Protein AF-A0A317H183-F1 (afdb_monomer_lite)

Secondary structure (DSSP, 8-state):
----EE------TTS-STHHHHHHHHHHHHHHHHT-EE--S---SBPPPBTTB-TTSB-TT-SB-TTSSSBS-HHHHHHHHHHHSPP-

Structure (mmCIF, N/CA/C/O backbone):
data_AF-A0A317H183-F1
#
_entry.id   AF-A0A317H183-F1
#
loop_
_atom_site.group_PDB
_atom_site.id
_atom_site.typ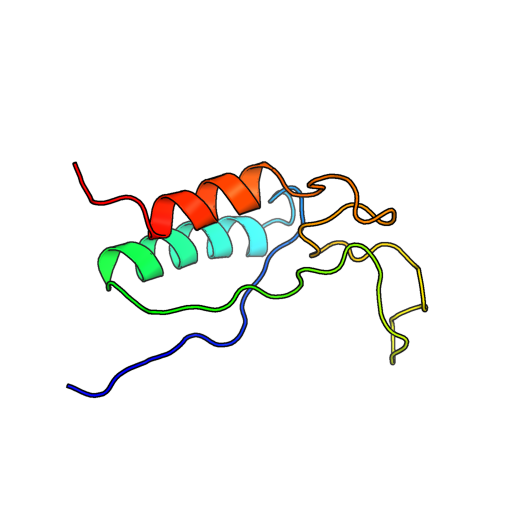e_symbol
_atom_site.label_atom_id
_atom_site.label_alt_id
_atom_site.label_comp_id
_atom_site.label_asym_id
_atom_site.label_entity_id
_atom_site.label_seq_id
_atom_site.pdbx_PDB_ins_code
_atom_site.Cartn_x
_atom_site.Cartn_y
_atom_site.Cartn_z
_atom_site.occupancy
_atom_site.B_iso_or_equiv
_atom_site.auth_seq_id
_atom_site.auth_comp_id
_atom_site.auth_asym_id
_atom_site.auth_atom_id
_atom_site.pdbx_PDB_model_num
ATOM 1 N N . PRO A 1 1 ? -25.191 4.655 15.260 1.00 78.25 1 PRO A N 1
ATOM 2 C CA . PRO A 1 1 ? -23.887 4.427 14.588 1.00 78.25 1 PRO A CA 1
ATOM 3 C C . PRO A 1 1 ? -24.097 3.682 13.264 1.00 78.25 1 PRO A C 1
ATOM 5 O O . PRO A 1 1 ? -24.905 2.760 13.234 1.00 78.25 1 PRO A O 1
ATOM 8 N N . VAL A 1 2 ? -23.417 4.100 12.193 1.00 90.88 2 VAL A N 1
ATOM 9 C CA . VAL A 1 2 ? -23.449 3.431 10.879 1.00 90.88 2 VAL A CA 1
ATOM 10 C C . VAL A 1 2 ? -22.042 2.895 10.602 1.00 90.88 2 VAL A C 1
ATOM 12 O O . VAL A 1 2 ? -21.090 3.651 10.805 1.00 90.88 2 VAL A O 1
ATOM 15 N N . PRO A 1 3 ? -21.879 1.624 10.196 1.00 91.75 3 PRO A N 1
ATOM 16 C CA . PRO A 1 3 ? -20.565 1.091 9.856 1.00 91.75 3 PRO A CA 1
ATOM 17 C C . PRO A 1 3 ? -20.010 1.803 8.617 1.00 91.75 3 PRO A C 1
ATOM 19 O O . PRO A 1 3 ? -20.719 1.971 7.624 1.00 91.75 3 PRO A O 1
ATOM 22 N N . LEU A 1 4 ? -18.743 2.212 8.681 1.00 94.62 4 LEU A N 1
ATOM 23 C CA . LEU A 1 4 ? -18.015 2.816 7.568 1.00 94.62 4 LEU A CA 1
ATOM 24 C C . LEU A 1 4 ? -16.859 1.900 7.167 1.00 94.62 4 LEU A C 1
ATOM 26 O O . LEU A 1 4 ? -16.110 1.436 8.025 1.00 94.62 4 LEU A O 1
ATOM 30 N N . TRP A 1 5 ? -16.705 1.693 5.861 1.00 96.44 5 TRP A N 1
ATOM 31 C CA . TRP A 1 5 ? -15.560 1.020 5.263 1.00 96.44 5 TRP A CA 1
ATOM 32 C C . TRP A 1 5 ? -14.897 1.967 4.262 1.00 96.44 5 TRP A C 1
ATOM 34 O O . TRP A 1 5 ? -15.524 2.398 3.294 1.00 96.44 5 TRP A O 1
ATOM 44 N N . VAL A 1 6 ? -13.625 2.293 4.496 1.00 97.56 6 VAL A N 1
ATOM 45 C CA . VAL A 1 6 ? -12.781 2.962 3.499 1.00 97.56 6 VAL A CA 1
ATOM 46 C C . VAL A 1 6 ? -12.324 1.927 2.472 1.00 97.56 6 VAL A C 1
ATOM 48 O O . VAL A 1 6 ? -11.426 1.136 2.751 1.00 97.56 6 VAL A O 1
ATOM 51 N N . GLY A 1 7 ? -12.983 1.897 1.312 1.00 97.56 7 GLY A N 1
ATOM 52 C CA . GLY A 1 7 ? -12.775 0.853 0.303 1.00 97.56 7 GLY A CA 1
ATOM 53 C C . GLY A 1 7 ? -11.406 0.892 -0.377 1.00 97.56 7 GLY A C 1
ATOM 54 O O . GLY A 1 7 ? -10.831 -0.163 -0.625 1.00 97.56 7 GLY A O 1
ATOM 55 N N . GLU A 1 8 ? -10.886 2.090 -0.653 1.00 97.56 8 GLU A N 1
ATOM 56 C CA . GLU A 1 8 ? -9.629 2.277 -1.377 1.00 97.56 8 GLU A CA 1
ATOM 57 C C . GLU A 1 8 ? -8.884 3.515 -0.873 1.00 97.56 8 GLU A C 1
ATOM 59 O O . GLU A 1 8 ? -9.458 4.593 -0.707 1.00 97.56 8 GLU A O 1
ATOM 64 N N . PHE A 1 9 ? -7.587 3.344 -0.643 1.00 97.00 9 PHE A N 1
ATOM 65 C CA . PHE A 1 9 ? -6.607 4.393 -0.389 1.00 97.00 9 PHE A CA 1
ATOM 66 C C . PHE A 1 9 ? -5.211 3.812 -0.642 1.00 97.00 9 PHE A C 1
ATOM 68 O O . PHE A 1 9 ? -5.015 2.600 -0.532 1.00 97.00 9 PHE A O 1
ATOM 75 N N . GLY A 1 10 ? -4.243 4.672 -0.944 1.00 95.56 10 GLY A N 1
ATOM 76 C CA . GLY A 1 10 ? -2.880 4.257 -1.249 1.00 95.56 10 GLY A CA 1
ATOM 77 C C . GLY A 1 10 ? -1.935 5.443 -1.362 1.00 95.56 10 GLY A C 1
ATOM 78 O O . GLY A 1 10 ? -2.362 6.594 -1.345 1.00 95.56 10 GLY A O 1
ATOM 79 N N . ALA A 1 11 ? -0.644 5.151 -1.457 1.00 95.94 11 ALA A N 1
ATOM 80 C CA . ALA A 1 11 ? 0.419 6.130 -1.659 1.00 95.94 11 ALA A CA 1
ATOM 81 C C . ALA A 1 11 ? 1.567 5.469 -2.427 1.00 95.94 11 ALA A C 1
ATOM 83 O O . ALA A 1 11 ? 1.601 4.244 -2.554 1.00 95.94 11 ALA A O 1
ATOM 84 N N . CYS A 1 12 ? 2.510 6.266 -2.926 1.00 94.75 12 CYS A N 1
ATOM 85 C CA . CYS A 1 12 ? 3.704 5.732 -3.570 1.00 94.75 12 CYS A CA 1
ATOM 86 C C . CYS A 1 12 ? 4.463 4.762 -2.641 1.00 94.75 12 CYS A C 1
ATOM 88 O O . CYS A 1 12 ? 4.543 4.970 -1.426 1.00 94.75 12 CYS A O 1
ATOM 90 N N . GLN A 1 13 ? 5.087 3.735 -3.222 1.00 95.12 13 GLN A N 1
ATOM 91 C CA . GLN A 1 13 ? 5.780 2.657 -2.496 1.00 95.12 13 GLN A CA 1
ATOM 92 C C . GLN A 1 13 ? 6.799 3.126 -1.442 1.00 95.12 13 GLN A C 1
ATOM 94 O O . GLN A 1 13 ? 7.002 2.462 -0.423 1.00 95.12 13 GLN A O 1
ATOM 99 N N . THR A 1 14 ? 7.459 4.261 -1.684 1.00 94.62 14 THR A N 1
ATOM 100 C CA . THR A 1 14 ? 8.563 4.764 -0.855 1.00 94.62 14 THR A CA 1
ATOM 101 C C . THR A 1 14 ? 8.133 5.764 0.217 1.00 94.62 14 THR A C 1
ATOM 103 O O . THR A 1 14 ? 8.949 6.077 1.086 1.00 94.62 14 THR A O 1
ATOM 106 N N . LEU A 1 15 ? 6.887 6.259 0.162 1.00 94.50 15 LEU A N 1
ATOM 107 C CA . LEU A 1 15 ? 6.388 7.454 0.866 1.00 94.50 15 LEU A CA 1
ATOM 108 C C . LEU A 1 15 ? 7.088 8.775 0.501 1.00 94.50 15 LEU A C 1
ATOM 110 O O . LEU A 1 15 ? 6.736 9.817 1.050 1.00 94.50 15 LEU A O 1
ATOM 114 N N . ASP A 1 16 ? 8.029 8.766 -0.442 1.00 93.38 16 ASP A N 1
ATOM 115 C CA . ASP A 1 16 ? 8.772 9.953 -0.878 1.00 93.38 16 ASP A CA 1
ATOM 116 C C . ASP A 1 16 ? 8.158 10.558 -2.155 1.00 93.38 16 ASP A C 1
ATOM 118 O O . ASP A 1 16 ? 8.797 10.683 -3.195 1.00 93.38 16 ASP A O 1
ATOM 122 N N . CYS A 1 17 ? 6.859 10.865 -2.092 1.00 92.25 17 CYS A N 1
ATOM 123 C CA . CYS A 1 17 ? 6.076 11.495 -3.168 1.00 92.25 17 CYS A CA 1
ATOM 124 C C . CYS A 1 17 ? 5.495 12.850 -2.729 1.00 92.25 17 CYS A C 1
ATOM 126 O O . CYS A 1 17 ? 4.407 13.257 -3.136 1.00 92.25 17 CYS A O 1
ATOM 128 N N . GLY A 1 18 ? 6.220 13.564 -1.864 1.00 92.69 18 GLY A N 1
ATOM 129 C CA . GLY A 1 18 ? 5.817 14.881 -1.377 1.00 92.69 18 GLY A CA 1
ATOM 130 C C . GLY A 1 18 ? 4.554 14.832 -0.512 1.00 92.69 18 GLY A C 1
ATOM 131 O O . GLY A 1 18 ? 4.469 14.064 0.446 1.00 92.69 18 GLY A O 1
ATOM 132 N N . ALA A 1 19 ? 3.573 15.680 -0.833 1.00 95.06 19 ALA A N 1
ATOM 133 C CA . ALA A 1 19 ? 2.372 15.860 -0.015 1.00 95.06 19 ALA A CA 1
ATOM 134 C C . ALA A 1 19 ? 1.534 14.575 0.141 1.00 95.06 19 ALA A C 1
ATOM 136 O O . ALA A 1 19 ? 0.918 14.382 1.188 1.00 95.06 19 ALA A O 1
ATOM 137 N N . GLU A 1 20 ? 1.544 13.681 -0.852 1.00 91.62 20 GLU A N 1
ATOM 138 C CA . GLU A 1 20 ? 0.806 12.409 -0.808 1.00 91.62 20 GLU A CA 1
ATOM 139 C C . GLU A 1 20 ? 1.357 11.458 0.262 1.00 91.62 20 GLU A C 1
ATOM 141 O O . GLU A 1 20 ? 0.591 10.838 1.001 1.00 91.62 20 GLU A O 1
ATOM 146 N N . GLY A 1 21 ? 2.685 11.395 0.408 1.00 95.56 21 GLY A N 1
ATOM 147 C CA . GLY A 1 21 ? 3.329 10.594 1.449 1.00 95.56 21 GLY A CA 1
ATOM 148 C C . GLY A 1 21 ? 2.971 11.090 2.850 1.00 95.56 21 GLY A C 1
ATOM 149 O O . GLY A 1 21 ? 2.607 10.300 3.721 1.00 95.56 21 GLY A O 1
ATOM 150 N N . GLN A 1 22 ? 2.988 12.410 3.057 1.00 96.19 22 GLN A N 1
ATOM 151 C CA . GLN A 1 22 ? 2.602 13.008 4.338 1.00 96.19 22 GLN A CA 1
ATOM 152 C C . GLN A 1 22 ? 1.111 12.817 4.647 1.00 96.19 22 GLN A C 1
ATOM 154 O O . GLN A 1 22 ? 0.752 12.525 5.792 1.00 96.19 22 GLN A O 1
ATOM 159 N N . TRP A 1 23 ? 0.248 12.946 3.637 1.00 97.12 23 TRP A N 1
ATOM 160 C CA . TRP A 1 23 ? -1.177 12.653 3.764 1.00 97.12 23 TRP A CA 1
ATOM 161 C C . TRP A 1 23 ? -1.410 11.209 4.216 1.00 97.12 23 TRP A C 1
ATOM 163 O O . TRP A 1 23 ? -2.194 10.988 5.138 1.00 97.12 23 TRP A O 1
ATOM 173 N N . PHE A 1 24 ? -0.692 10.242 3.638 1.00 97.38 24 PHE A N 1
ATOM 174 C CA . PHE A 1 24 ? -0.845 8.831 3.988 1.00 97.38 24 PHE A CA 1
ATOM 175 C C . PHE A 1 24 ? -0.537 8.564 5.464 1.00 97.38 24 PHE A C 1
ATOM 177 O O . PHE A 1 24 ? -1.287 7.849 6.127 1.00 97.38 24 PHE A O 1
ATOM 184 N N . LEU A 1 25 ? 0.516 9.187 6.007 1.00 97.00 25 LEU A N 1
ATOM 185 C CA . LEU A 1 25 ? 0.866 9.072 7.428 1.00 97.00 25 LEU A CA 1
ATOM 186 C C . LEU A 1 25 ? -0.275 9.550 8.336 1.00 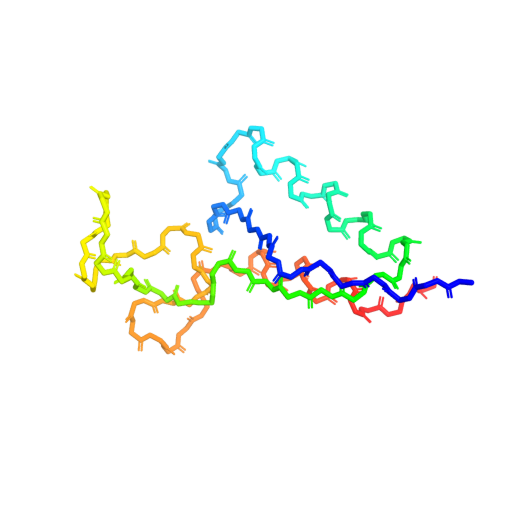97.00 25 LEU A C 1
ATOM 188 O O . LEU A 1 25 ? -0.661 8.848 9.272 1.00 97.00 25 LEU A O 1
ATOM 192 N N . TRP A 1 26 ? -0.844 10.721 8.043 1.00 97.50 26 TRP A N 1
ATOM 193 C CA . TRP A 1 26 ? -1.972 11.255 8.810 1.00 97.50 26 TRP A CA 1
ATOM 194 C C . TRP A 1 26 ? -3.237 10.419 8.636 1.00 97.50 26 TRP A C 1
ATOM 196 O O . TRP A 1 26 ? -3.980 10.216 9.593 1.00 97.50 26 TRP A O 1
ATOM 206 N N . PHE A 1 27 ? -3.481 9.915 7.428 1.00 97.56 27 PHE A N 1
ATOM 207 C CA . PHE A 1 27 ? -4.665 9.122 7.140 1.00 97.56 27 PHE A CA 1
ATOM 208 C C . PHE A 1 27 ? -4.633 7.770 7.859 1.00 97.56 27 PHE A C 1
ATOM 210 O O . PHE A 1 27 ? -5.618 7.387 8.485 1.00 97.56 27 PHE A O 1
ATOM 217 N N . VAL A 1 28 ? -3.486 7.088 7.868 1.00 97.06 28 VAL A N 1
ATOM 218 C CA . VAL A 1 28 ? -3.284 5.851 8.637 1.00 97.06 28 VAL A CA 1
ATOM 219 C C . VAL A 1 28 ? -3.491 6.084 10.138 1.00 97.06 28 VAL A C 1
ATOM 221 O O . VAL A 1 28 ? -4.177 5.298 10.794 1.00 97.06 28 VAL A O 1
ATOM 224 N N . GLN A 1 29 ? -2.962 7.185 10.683 1.00 96.56 29 GLN A N 1
ATOM 225 C CA . GLN A 1 29 ? -3.211 7.566 12.075 1.00 96.56 29 GLN A CA 1
ATOM 226 C C . GLN A 1 29 ? -4.710 7.784 12.340 1.00 96.56 29 GLN A C 1
ATOM 228 O O . GLN A 1 29 ? -5.245 7.271 13.322 1.00 96.56 29 GLN A O 1
ATOM 233 N N . TYR A 1 30 ? -5.405 8.483 11.442 1.00 96.56 30 TYR A N 1
ATOM 234 C CA . TYR A 1 30 ? -6.842 8.724 11.552 1.00 96.56 30 TYR A CA 1
ATOM 235 C C . TYR A 1 30 ? -7.663 7.425 11.535 1.00 96.56 30 TYR A C 1
ATOM 237 O O . TYR A 1 30 ? -8.566 7.268 12.359 1.00 96.56 30 TYR A O 1
ATOM 245 N N . LEU A 1 31 ? -7.341 6.477 10.642 1.00 96.69 31 LEU A N 1
ATOM 246 C CA . LEU A 1 31 ? -8.004 5.166 10.587 1.00 96.69 31 LEU A CA 1
ATOM 247 C C . LEU A 1 31 ? -7.894 4.433 11.928 1.00 96.69 31 LEU A C 1
ATOM 249 O O . LEU A 1 31 ? -8.896 3.916 12.426 1.00 96.69 31 LEU A O 1
ATOM 253 N N . LYS A 1 32 ? -6.703 4.464 12.539 1.00 95.44 32 LYS A N 1
ATOM 254 C CA . LYS A 1 32 ? -6.451 3.874 13.856 1.00 95.44 32 LYS A CA 1
ATOM 255 C C . LYS A 1 32 ? -7.255 4.561 14.958 1.00 95.44 32 LYS A C 1
ATOM 257 O O . LYS A 1 32 ? -7.982 3.904 15.695 1.00 95.44 32 LYS A O 1
ATOM 262 N N . GLU A 1 33 ? -7.160 5.885 15.064 1.00 95.19 33 GLU A N 1
ATOM 263 C CA . GLU A 1 33 ? -7.838 6.665 16.111 1.00 95.19 33 GLU A CA 1
ATOM 264 C C . GLU A 1 33 ? -9.366 6.550 16.053 1.00 95.19 33 GLU A C 1
ATOM 266 O O . GLU A 1 33 ? -10.046 6.668 17.075 1.00 95.19 33 GLU A O 1
ATOM 271 N N . LYS A 1 34 ? -9.921 6.345 14.855 1.00 93.88 34 LYS A N 1
ATOM 272 C CA . LYS A 1 34 ? -11.363 6.187 14.638 1.00 93.88 34 LYS A CA 1
ATOM 273 C C . LYS A 1 34 ? -11.827 4.736 14.584 1.00 93.88 34 LYS A C 1
ATOM 275 O O . LYS A 1 34 ? -13.034 4.526 14.477 1.00 93.88 34 LYS A O 1
ATOM 280 N N . ASN A 1 35 ? -10.913 3.770 14.700 1.00 92.88 35 ASN A N 1
ATOM 281 C CA . ASN A 1 35 ? -11.201 2.340 14.610 1.00 92.88 35 ASN A CA 1
ATOM 282 C C . ASN A 1 35 ? -12.040 1.999 13.359 1.00 92.88 35 ASN A C 1
ATOM 284 O O . ASN A 1 35 ? -13.096 1.369 13.445 1.00 92.88 35 ASN A O 1
ATOM 288 N N . LEU A 1 36 ? -11.615 2.519 12.203 1.00 94.19 36 LEU A N 1
ATOM 289 C CA . LEU A 1 36 ? -12.321 2.349 10.932 1.00 94.19 36 LEU A CA 1
ATOM 290 C C . LEU A 1 36 ? -11.856 1.085 10.214 1.00 94.19 36 LEU A C 1
ATOM 292 O O . LEU A 1 36 ? -10.663 0.814 10.153 1.00 94.19 36 LEU A O 1
ATOM 296 N N . SER A 1 37 ? -12.791 0.356 9.602 1.00 95.69 37 SER A N 1
ATOM 297 C CA . SER A 1 37 ? -12.465 -0.748 8.693 1.00 95.69 37 SER A CA 1
ATOM 298 C C . SER A 1 37 ? -12.014 -0.216 7.331 1.00 95.69 37 SER A C 1
ATOM 300 O O . SER A 1 37 ? -12.529 0.797 6.841 1.00 95.69 37 SER A O 1
ATOM 302 N N . TRP A 1 38 ? -11.064 -0.901 6.696 1.00 96.88 38 TRP A N 1
ATOM 303 C CA . TRP A 1 38 ? -10.392 -0.391 5.503 1.00 96.88 38 TRP A CA 1
ATOM 304 C C . TRP A 1 38 ? -9.961 -1.499 4.531 1.00 96.88 38 TRP A C 1
ATOM 306 O O . TRP A 1 38 ? -9.799 -2.657 4.909 1.00 96.88 38 TRP A O 1
ATOM 316 N N . GLY A 1 39 ? -9.795 -1.128 3.259 1.00 97.00 39 GLY A N 1
ATOM 317 C CA . GLY A 1 39 ? -9.143 -1.913 2.212 1.00 97.00 39 GLY A CA 1
ATOM 318 C C . GLY A 1 39 ? -8.063 -1.070 1.528 1.00 97.00 39 GLY A C 1
ATOM 319 O O . GLY A 1 39 ? -8.286 0.104 1.240 1.00 97.00 39 GLY A O 1
ATOM 320 N N . TYR A 1 40 ? -6.874 -1.640 1.322 1.00 97.19 40 TYR A N 1
ATOM 321 C CA . TYR A 1 40 ? -5.761 -0.940 0.673 1.00 97.19 40 TYR A CA 1
ATOM 322 C C . TYR A 1 40 ? -5.763 -1.183 -0.835 1.00 97.19 40 TYR A C 1
ATOM 324 O O . TYR A 1 40 ? -5.943 -2.320 -1.279 1.00 97.19 40 TYR A O 1
ATOM 332 N N . TRP A 1 41 ? -5.482 -0.136 -1.612 1.00 96.69 41 TRP A N 1
ATOM 333 C CA . TRP A 1 41 ? -5.312 -0.235 -3.055 1.00 96.69 41 TRP A CA 1
ATOM 334 C C . TRP A 1 41 ? -4.088 0.556 -3.540 1.00 96.69 41 TRP A C 1
ATOM 336 O O . TRP A 1 41 ? -3.958 1.728 -3.183 1.00 96.69 41 TRP A O 1
ATOM 346 N N . PRO A 1 42 ? -3.249 -0.013 -4.429 1.00 95.56 42 PRO A N 1
ATOM 347 C CA . PRO A 1 42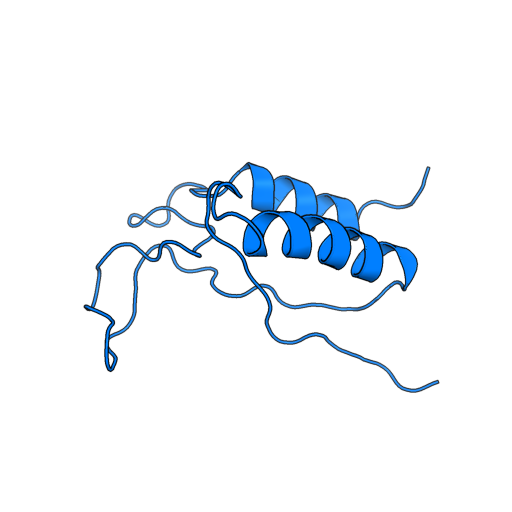 ? -3.313 -1.362 -5.006 1.00 95.56 42 PRO A CA 1
ATOM 348 C C . PRO A 1 42 ? -2.453 -2.411 -4.275 1.00 95.56 42 PRO A C 1
ATO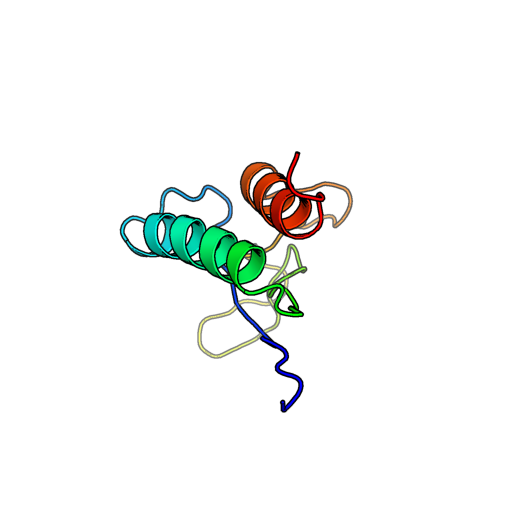M 350 O O . PRO A 1 42 ? -1.363 -2.137 -3.782 1.00 95.56 42 PRO A O 1
ATOM 353 N N . LEU A 1 43 ? -2.903 -3.672 -4.279 1.00 96.88 43 LEU A N 1
ATOM 354 C CA . LEU A 1 43 ? -2.075 -4.810 -3.845 1.00 96.88 43 LEU A CA 1
ATOM 355 C C . LEU A 1 43 ? -1.015 -5.180 -4.897 1.00 96.88 43 LEU A C 1
ATOM 357 O O . LEU A 1 43 ? 0.114 -5.523 -4.549 1.00 96.88 43 LEU A O 1
ATOM 361 N N . ASN A 1 44 ? -1.398 -5.144 -6.173 1.00 97.50 44 ASN A N 1
ATOM 362 C CA . ASN A 1 44 ? -0.632 -5.684 -7.293 1.00 97.50 44 ASN A CA 1
ATOM 363 C C . ASN A 1 44 ? 0.755 -5.053 -7.436 1.00 97.50 44 ASN A C 1
ATOM 365 O O . ASN A 1 44 ? 0.895 -3.850 -7.261 1.00 97.50 44 ASN A O 1
ATOM 369 N N . GLY A 1 45 ? 1.744 -5.851 -7.850 1.00 97.50 45 GLY A N 1
ATOM 370 C CA . GLY A 1 45 ? 3.048 -5.331 -8.270 1.00 97.50 45 GLY A CA 1
ATOM 371 C C . GLY A 1 45 ? 3.095 -4.868 -9.725 1.00 97.50 45 GLY A C 1
ATOM 372 O O . GLY A 1 45 ? 3.997 -4.117 -10.095 1.00 97.50 45 GLY A O 1
ATOM 373 N N . THR A 1 46 ? 2.119 -5.268 -10.545 1.00 98.19 46 THR A N 1
ATOM 374 C CA . THR A 1 46 ? 1.998 -4.835 -11.939 1.00 98.19 46 THR A CA 1
ATOM 375 C C . THR A 1 46 ? 0.664 -4.156 -12.238 1.00 98.19 46 THR A C 1
ATOM 377 O O . THR A 1 46 ? -0.353 -4.366 -11.567 1.00 98.19 46 THR A O 1
ATOM 380 N N . GLN A 1 47 ? 0.678 -3.304 -13.257 1.00 97.75 47 GLN A N 1
ATOM 381 C CA . GLN A 1 47 ? -0.479 -2.561 -13.724 1.00 97.75 47 GLN A CA 1
ATOM 382 C C . GLN A 1 47 ? -1.369 -3.408 -14.646 1.00 97.75 47 GLN A C 1
ATOM 384 O O . GLN A 1 47 ? -0.889 -4.171 -15.485 1.00 97.75 47 GLN A O 1
ATOM 389 N N . SER A 1 48 ? -2.682 -3.179 -14.572 1.00 94.62 48 SER A N 1
ATOM 390 C CA . SER A 1 48 ? -3.617 -3.530 -15.653 1.00 94.62 48 SER A CA 1
ATOM 391 C C . SER A 1 48 ? -3.589 -2.456 -16.749 1.00 94.62 48 SER A C 1
ATOM 393 O O . SER A 1 48 ? -3.313 -1.296 -16.454 1.00 94.62 48 SER A O 1
ATOM 395 N N . SER A 1 49 ? -3.946 -2.794 -17.994 1.00 96.44 49 SER A N 1
ATOM 396 C CA . SER A 1 49 ? -4.068 -1.811 -19.087 1.00 96.44 49 SER A CA 1
ATOM 397 C C . SER A 1 49 ? -5.069 -0.693 -18.767 1.00 96.44 49 SER A C 1
ATOM 399 O O . SER A 1 49 ? -6.135 -0.949 -18.205 1.00 96.44 49 SER A O 1
ATOM 401 N N . GLY A 1 50 ? -4.769 0.541 -19.178 1.00 92.94 50 GLY A N 1
ATOM 402 C CA . GLY A 1 50 ? -5.654 1.695 -19.000 1.00 92.94 50 GLY A CA 1
ATOM 403 C C . GLY A 1 50 ? -5.113 2.954 -19.678 1.00 92.94 50 GLY A C 1
ATOM 404 O O . GLY A 1 50 ? -4.068 2.912 -20.314 1.00 92.94 50 GLY A O 1
ATOM 405 N N . TYR A 1 51 ? -5.809 4.086 -19.524 1.00 87.56 51 TYR A N 1
ATOM 406 C CA . TYR A 1 51 ? -5.517 5.348 -20.229 1.00 87.56 51 TYR A CA 1
ATOM 407 C C . TYR A 1 51 ? -4.043 5.804 -20.151 1.00 87.56 51 TYR A C 1
ATOM 409 O O . TYR A 1 51 ? -3.508 6.319 -21.127 1.00 87.56 51 TYR A O 1
ATOM 417 N N . SER A 1 52 ? -3.376 5.570 -19.018 1.00 92.75 52 SER A N 1
ATOM 418 C CA . SER A 1 52 ? -1.943 5.833 -18.807 1.00 92.75 52 SER A CA 1
ATOM 419 C C . SER A 1 52 ? -1.166 4.604 -18.323 1.00 92.75 52 SER A C 1
ATOM 421 O O . SER A 1 52 ? -0.006 4.727 -17.933 1.00 92.75 52 SER A O 1
ATOM 423 N N . ARG A 1 53 ? -1.815 3.432 -18.301 1.00 94.50 53 ARG A N 1
ATOM 424 C CA . ARG A 1 53 ? -1.277 2.214 -17.691 1.00 94.50 53 ARG A CA 1
ATOM 425 C C . ARG A 1 53 ? -0.914 1.192 -18.753 1.00 94.50 53 ARG A C 1
ATOM 427 O O . ARG A 1 53 ? -1.733 0.858 -19.614 1.00 94.50 53 ARG A O 1
ATOM 434 N N . THR A 1 54 ? 0.291 0.656 -18.637 1.00 97.12 54 THR A N 1
ATOM 435 C CA . THR A 1 54 ? 0.808 -0.383 -19.528 1.00 97.12 54 THR A CA 1
ATOM 436 C C . THR A 1 54 ? 0.718 -1.718 -18.810 1.00 97.12 54 THR A C 1
ATOM 438 O O . THR A 1 54 ? 1.224 -1.856 -17.700 1.00 97.12 54 THR A O 1
ATOM 441 N N . TYR A 1 55 ? 0.072 -2.698 -19.445 1.00 97.00 55 TYR A N 1
ATOM 442 C CA . TYR A 1 55 ? -0.052 -4.047 -18.890 1.00 97.00 55 TYR A CA 1
ATOM 443 C C . TYR A 1 55 ? 1.317 -4.586 -18.465 1.00 97.00 55 TYR A C 1
ATOM 445 O O . TYR A 1 55 ? 2.295 -4.411 -19.193 1.00 97.00 55 TYR A O 1
ATOM 453 N N . ASP A 1 56 ? 1.367 -5.227 -17.300 1.00 97.19 56 ASP A N 1
ATOM 454 C CA . ASP A 1 56 ? 2.562 -5.878 -16.744 1.00 97.19 56 ASP A CA 1
ATOM 455 C C . ASP A 1 56 ? 3.721 -4.931 -16.372 1.00 97.19 56 ASP A C 1
ATOM 457 O O . ASP A 1 56 ? 4.767 -5.359 -15.890 1.00 97.19 56 ASP A O 1
ATOM 461 N N . SER A 1 57 ? 3.545 -3.617 -16.542 1.00 97.50 57 SER A N 1
ATOM 462 C CA . SER A 1 57 ? 4.505 -2.626 -16.045 1.00 97.50 57 SER A CA 1
ATOM 463 C C . SER A 1 57 ? 4.387 -2.465 -14.532 1.00 97.50 57 SER A C 1
ATOM 465 O O . SER A 1 57 ? 3.339 -2.751 -13.960 1.00 97.50 57 SER A O 1
ATOM 467 N N . LEU A 1 58 ? 5.443 -1.968 -13.885 1.00 97.12 58 LEU A N 1
ATOM 468 C CA . LEU A 1 58 ? 5.474 -1.713 -12.441 1.00 97.12 58 LEU A CA 1
ATOM 469 C C . LEU A 1 58 ? 4.271 -0.880 -11.969 1.00 97.12 58 LEU A C 1
ATOM 471 O O . LEU A 1 58 ? 4.043 0.228 -12.456 1.00 97.12 58 LEU A O 1
ATOM 475 N N . GLU A 1 59 ? 3.551 -1.374 -10.967 1.00 96.75 59 GLU A N 1
ATOM 476 C CA . GLU A 1 59 ? 2.566 -0.600 -10.213 1.00 96.75 59 GLU A CA 1
ATOM 477 C C . GLU A 1 59 ? 3.275 0.150 -9.075 1.00 96.75 59 GLU A C 1
ATOM 479 O O . GLU A 1 59 ? 3.621 -0.433 -8.049 1.00 96.75 59 GLU A O 1
ATOM 484 N N . SER A 1 60 ? 3.534 1.448 -9.261 1.00 95.00 60 SER A N 1
ATOM 485 C CA . SER A 1 60 ? 4.342 2.268 -8.341 1.00 95.00 60 SER A CA 1
ATOM 486 C C . SER A 1 60 ? 3.635 2.630 -7.030 1.00 95.00 60 SER A C 1
ATOM 488 O O . SER A 1 60 ? 4.261 3.195 -6.127 1.00 95.00 60 SER A O 1
ATOM 490 N N . PHE A 1 61 ? 2.351 2.291 -6.911 1.00 95.88 61 PHE A N 1
ATOM 491 C CA . PHE A 1 61 ? 1.572 2.359 -5.673 1.00 95.88 61 PHE A CA 1
ATOM 492 C C . PHE A 1 61 ? 1.364 0.965 -5.042 1.00 95.88 61 PHE A C 1
ATOM 494 O O . PHE A 1 61 ? 0.778 0.848 -3.973 1.00 95.88 61 PHE A O 1
ATOM 501 N N . GLY A 1 62 ? 1.844 -0.099 -5.692 1.00 97.06 62 GLY A N 1
ATOM 502 C CA . GLY A 1 62 ? 1.606 -1.494 -5.328 1.00 97.06 62 GLY A CA 1
ATOM 503 C C . GLY A 1 62 ? 2.338 -1.953 -4.075 1.00 97.06 62 GLY A C 1
ATOM 504 O O . GLY A 1 62 ? 3.468 -1.538 -3.830 1.00 97.06 62 GLY A O 1
ATOM 505 N N . LEU A 1 63 ? 1.756 -2.876 -3.306 1.00 98.00 63 LEU A N 1
ATOM 506 C CA . LEU A 1 63 ? 2.449 -3.463 -2.149 1.00 98.00 63 LEU A CA 1
ATOM 507 C C . LEU A 1 63 ? 3.468 -4.540 -2.527 1.00 98.00 63 LEU A C 1
ATOM 509 O O . LEU A 1 63 ? 4.420 -4.763 -1.775 1.00 98.00 63 LEU A O 1
ATOM 513 N N . LEU A 1 64 ? 3.262 -5.223 -3.651 1.00 98.38 64 LEU A N 1
ATOM 514 C CA . LEU A 1 64 ? 4.056 -6.378 -4.067 1.00 98.38 64 LEU A CA 1
ATOM 515 C C . LEU A 1 64 ? 5.070 -6.021 -5.156 1.00 98.38 64 LEU A C 1
ATOM 517 O O . LEU A 1 64 ? 4.904 -5.057 -5.898 1.00 98.38 64 LEU A O 1
ATOM 521 N N . THR A 1 65 ? 6.130 -6.814 -5.261 1.00 98.38 65 THR A N 1
ATOM 522 C CA . THR A 1 65 ? 7.035 -6.801 -6.414 1.00 98.38 65 THR A CA 1
ATOM 523 C C . THR A 1 65 ? 6.334 -7.341 -7.662 1.00 98.38 65 THR A C 1
ATOM 525 O O . THR A 1 65 ? 5.316 -8.026 -7.569 1.00 98.38 65 THR A O 1
ATOM 528 N N . THR A 1 66 ? 6.867 -7.042 -8.849 1.00 98.12 66 THR A N 1
ATOM 529 C CA . THR A 1 66 ? 6.274 -7.467 -10.134 1.00 98.12 66 THR A CA 1
ATOM 530 C C . THR A 1 66 ? 6.247 -8.988 -10.316 1.00 98.12 66 THR A C 1
ATOM 532 O O . THR A 1 66 ? 5.419 -9.496 -11.061 1.00 98.12 66 THR A O 1
ATOM 535 N N . ASP A 1 67 ? 7.116 -9.722 -9.614 1.00 97.50 67 ASP A N 1
ATOM 536 C CA . ASP A 1 67 ? 7.110 -11.190 -9.544 1.00 97.50 67 ASP A CA 1
ATOM 537 C C . ASP A 1 67 ? 6.105 -11.751 -8.519 1.00 97.50 67 ASP A C 1
ATOM 539 O O . ASP A 1 67 ? 5.917 -12.962 -8.447 1.00 97.50 67 ASP A O 1
ATOM 543 N N . TYR A 1 68 ? 5.452 -10.883 -7.735 1.00 97.19 68 TYR A N 1
ATOM 544 C CA . TYR A 1 68 ? 4.515 -11.214 -6.657 1.00 97.19 68 TYR A CA 1
ATOM 545 C C . TYR A 1 68 ? 5.105 -12.058 -5.515 1.00 97.19 68 TYR A C 1
ATOM 547 O O . TYR A 1 68 ? 4.357 -12.592 -4.694 1.00 97.19 68 TYR A O 1
ATOM 555 N N . LEU A 1 69 ? 6.433 -12.165 -5.423 1.00 98.12 69 LEU A N 1
ATOM 556 C CA . LEU A 1 69 ? 7.108 -12.978 -4.406 1.00 98.12 69 LEU A CA 1
ATOM 557 C C . LEU A 1 69 ? 7.495 -12.182 -3.157 1.00 98.12 69 LEU A C 1
ATOM 559 O O . LEU A 1 69 ? 7.698 -12.768 -2.093 1.00 98.12 69 LEU A O 1
ATOM 563 N N . HIS A 1 70 ? 7.593 -10.857 -3.265 1.00 98.25 70 HIS A N 1
ATOM 564 C CA . HIS A 1 70 ? 8.107 -10.003 -2.202 1.00 98.25 70 HIS A CA 1
ATOM 565 C C . HIS A 1 70 ? 7.249 -8.752 -2.002 1.00 98.25 70 HIS A C 1
ATOM 567 O O . HIS A 1 70 ? 6.430 -8.368 -2.836 1.00 98.25 70 HIS A O 1
ATOM 573 N N . ILE A 1 71 ? 7.457 -8.096 -0.861 1.00 98.38 71 ILE A N 1
ATOM 574 C CA . ILE A 1 71 ? 6.875 -6.786 -0.570 1.00 98.38 71 ILE A CA 1
ATOM 575 C C . ILE A 1 71 ? 7.768 -5.715 -1.202 1.00 98.38 71 ILE A C 1
ATOM 577 O O . IL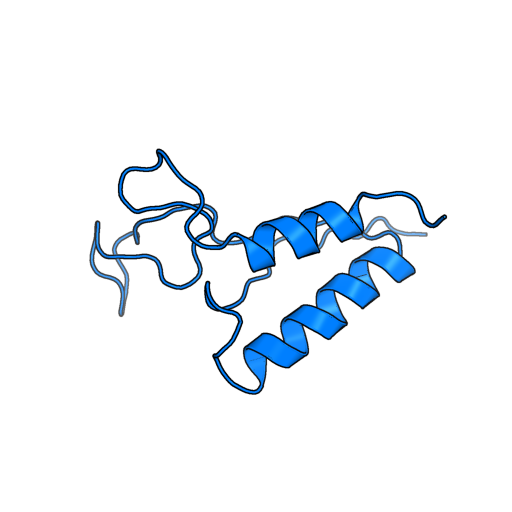E A 1 71 ? 8.935 -5.589 -0.832 1.00 98.38 71 ILE A O 1
ATOM 581 N N . ALA A 1 72 ? 7.208 -4.918 -2.110 1.00 98.00 72 ALA A N 1
ATOM 582 C CA . ALA A 1 72 ? 7.870 -3.752 -2.694 1.00 98.00 72 ALA A CA 1
ATOM 583 C C . ALA A 1 72 ? 7.751 -2.497 -1.807 1.00 98.00 72 ALA A C 1
ATOM 585 O O . ALA A 1 72 ? 8.625 -1.635 -1.847 1.00 98.00 72 ALA A O 1
ATOM 586 N N . ALA A 1 73 ? 6.704 -2.411 -0.973 1.00 97.81 73 ALA A N 1
ATOM 587 C CA . ALA A 1 73 ? 6.400 -1.251 -0.126 1.00 97.81 73 ALA A CA 1
ATOM 588 C C . ALA A 1 73 ? 6.499 -1.556 1.389 1.00 97.81 73 ALA A C 1
ATOM 590 O O . ALA A 1 73 ? 5.493 -1.487 2.104 1.00 97.81 73 ALA A O 1
ATOM 591 N N . PRO A 1 74 ? 7.681 -1.909 1.935 1.00 97.88 74 PRO A N 1
ATOM 592 C CA . PRO A 1 74 ? 7.796 -2.402 3.312 1.00 97.88 74 PRO A CA 1
ATOM 593 C C . PRO A 1 74 ? 7.313 -1.392 4.363 1.00 97.88 74 PRO A C 1
ATOM 595 O O . PRO A 1 74 ? 6.617 -1.778 5.299 1.00 97.88 74 PRO A O 1
ATOM 598 N N . LYS A 1 75 ? 7.606 -0.098 4.174 1.00 97.19 75 LYS A N 1
ATOM 599 C CA . LYS A 1 75 ? 7.153 0.974 5.078 1.00 97.19 75 LYS A CA 1
ATOM 600 C C . LYS A 1 75 ? 5.633 1.143 5.069 1.00 97.19 75 LYS A C 1
ATOM 602 O O . LYS A 1 75 ? 5.035 1.361 6.116 1.00 97.19 75 LYS A O 1
ATOM 607 N N . ILE A 1 76 ? 5.001 1.018 3.899 1.00 97.50 76 ILE A N 1
ATOM 608 C CA . ILE A 1 76 ? 3.539 1.062 3.792 1.00 97.50 76 ILE A CA 1
ATOM 609 C C . ILE A 1 76 ? 2.934 -0.110 4.567 1.00 97.50 76 ILE A C 1
ATOM 611 O O . ILE A 1 76 ? 2.058 0.096 5.399 1.00 97.50 76 ILE A O 1
ATOM 615 N N . VAL A 1 77 ? 3.431 -1.332 4.350 1.00 97.44 77 VAL A N 1
ATOM 616 C CA . VAL A 1 77 ? 2.926 -2.528 5.043 1.00 97.44 77 VAL A CA 1
ATOM 617 C C . VAL A 1 77 ? 3.088 -2.418 6.562 1.00 97.44 77 VAL A C 1
ATOM 619 O O . VAL A 1 77 ? 2.193 -2.822 7.302 1.00 97.44 77 VAL A O 1
ATOM 622 N N . GLU A 1 78 ? 4.197 -1.855 7.043 1.00 97.12 78 GLU A N 1
ATOM 623 C CA . GLU A 1 78 ? 4.407 -1.582 8.469 1.00 97.12 78 GLU A CA 1
ATOM 624 C C . GLU A 1 78 ? 3.346 -0.624 9.034 1.00 97.12 78 GLU A C 1
ATOM 626 O O . GLU A 1 78 ? 2.729 -0.916 10.058 1.00 97.12 78 GLU A O 1
ATOM 631 N N . LEU A 1 79 ? 3.071 0.480 8.337 1.00 96.75 79 LEU A N 1
ATOM 632 C CA . LEU A 1 79 ? 2.042 1.444 8.729 1.00 96.75 79 LEU A CA 1
ATOM 633 C C . LEU A 1 79 ? 0.638 0.830 8.741 1.00 96.75 79 LEU A C 1
ATOM 635 O O . LEU A 1 79 ? -0.117 1.061 9.682 1.00 96.75 79 LEU A O 1
ATOM 639 N N . LEU A 1 80 ? 0.300 0.010 7.743 1.00 96.44 80 LEU A N 1
ATOM 640 C CA . LEU A 1 80 ? -0.987 -0.685 7.686 1.00 96.44 80 LEU A CA 1
ATOM 641 C C . LEU A 1 80 ? -1.155 -1.671 8.849 1.00 96.44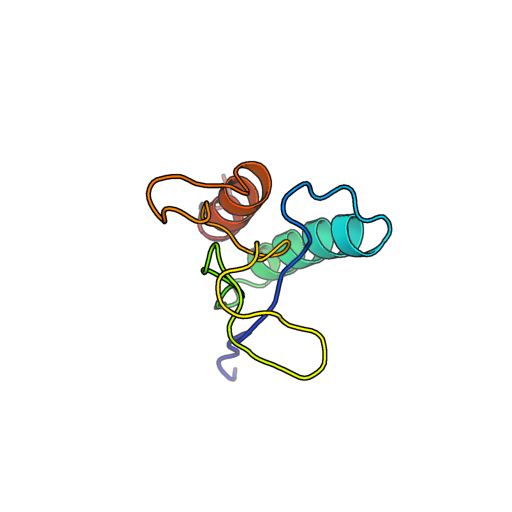 80 LEU A C 1
ATOM 643 O O . LEU A 1 80 ? -2.201 -1.695 9.490 1.00 96.44 80 LEU A O 1
ATOM 647 N N . ARG A 1 81 ? -0.107 -2.435 9.189 1.00 95.75 81 ARG A N 1
ATOM 648 C CA . ARG A 1 81 ? -0.113 -3.315 10.373 1.00 95.75 81 ARG A CA 1
ATOM 649 C C . ARG A 1 81 ? -0.315 -2.530 11.668 1.00 95.75 81 ARG A C 1
ATOM 651 O O . ARG A 1 81 ? -0.988 -3.010 12.573 1.00 95.75 81 ARG A O 1
ATOM 658 N N . ASN A 1 82 ? 0.222 -1.313 11.746 1.00 93.56 82 ASN A N 1
ATOM 659 C CA . ASN A 1 82 ? 0.054 -0.454 12.915 1.00 93.56 82 ASN A CA 1
ATOM 660 C C . ASN A 1 82 ? -1.383 0.043 13.121 1.00 93.56 82 ASN A C 1
ATOM 662 O O . ASN A 1 82 ? -1.694 0.417 14.256 1.00 93.56 82 ASN A O 1
ATOM 666 N N . ILE A 1 83 ? -2.242 0.034 12.092 1.00 94.75 83 ILE A N 1
ATOM 667 C CA . ILE A 1 83 ? -3.680 0.318 12.244 1.00 94.75 83 ILE A CA 1
ATOM 668 C C . ILE A 1 83 ? -4.336 -0.763 13.110 1.00 94.75 83 ILE A C 1
ATOM 670 O O . ILE A 1 83 ? -5.061 -0.434 14.043 1.00 94.75 83 ILE A O 1
ATOM 674 N N . GLU A 1 84 ? -4.025 -2.032 12.832 1.00 86.81 84 GLU A N 1
ATOM 675 C CA . GLU A 1 84 ? -4.634 -3.205 13.478 1.00 86.81 84 GLU A CA 1
ATOM 676 C C . GLU A 1 84 ? -4.042 -3.520 14.861 1.00 86.81 84 GLU A C 1
ATOM 678 O O . GLU A 1 84 ? -4.678 -4.183 15.682 1.00 86.81 84 GLU A O 1
ATOM 683 N N . SER A 1 85 ? -2.819 -3.062 15.143 1.00 78.69 85 SER A N 1
ATOM 684 C CA . SER A 1 85 ? -2.191 -3.247 16.453 1.00 78.69 85 SER A CA 1
ATOM 685 C C . SER A 1 85 ? -2.979 -2.501 17.541 1.00 78.69 85 SER A C 1
ATOM 687 O O . SER A 1 85 ? -3.095 -1.268 17.448 1.00 78.69 85 SER A O 1
ATOM 689 N N . PRO A 1 86 ? -3.448 -3.194 18.604 1.00 62.03 86 PRO A N 1
ATOM 690 C CA . PRO A 1 86 ? -4.083 -2.554 19.751 1.00 62.03 86 PRO A CA 1
ATOM 691 C C . PRO A 1 86 ? -3.213 -1.408 20.276 1.00 62.03 86 PRO A C 1
ATOM 693 O O . PRO A 1 86 ? -1.984 -1.504 20.277 1.00 62.03 86 PRO A O 1
ATOM 696 N N . GLY A 1 87 ? -3.833 -0.302 20.690 1.00 60.69 87 GLY A N 1
ATOM 697 C CA . GLY A 1 87 ? -3.107 0.721 21.442 1.00 60.69 87 GLY A CA 1
ATOM 698 C C . GLY A 1 87 ? -2.553 0.098 22.725 1.00 60.69 87 GLY A C 1
ATOM 699 O O . GLY A 1 87 ? -3.311 -0.565 23.432 1.00 60.69 87 GLY A O 1
ATOM 700 N N . ASN A 1 88 ? -1.249 0.263 22.974 1.00 47.47 88 ASN A N 1
ATOM 701 C CA . ASN A 1 88 ? -0.647 -0.039 24.277 1.00 47.47 88 ASN A CA 1
ATOM 702 C C . ASN A 1 88 ? -1.300 0.795 25.382 1.00 47.47 88 ASN A C 1
ATOM 704 O O . ASN A 1 88 ? -1.596 1.983 25.108 1.00 47.47 88 ASN A O 1
#

pLDDT: mean 94.19, std 7.9, range [47.47, 98.38]

Foldseek 3Di:
DDADEAEEDWAFLALPPPPRSVVLLVVLVVCLVVVHHYDYPDQAQADDDDPPHDGLHGPRRHQAHSVRPGGSRVVSVVSNVVSVDDDD

Radius of gyration: 14.03 Å; chains: 1; bounding box: 33×29×44 Å

Sequence (88 aa):
PVPLWVGEFGACQTLDCGAEGQWFLWFVQYLKEKNLSWGYWPLNGTQSSGYSRTYDSLESFGLLTTDYLHIAAPKIVELLRNIESPGN